Protein AF-A0A1E5TDL2-F1 (afdb_monomer_lite)

Secondary structure (DSSP, 8-state):
-EEEEE-SS-EEEEEEEEEE-TT--EEEEEEEEEEE-TT-EEEEEPPPPTTS-GGG--EEEEEE-

Structure (mmCIF, N/CA/C/O backbone):
data_AF-A0A1E5TDL2-F1
#
_entry.id   AF-A0A1E5TDL2-F1
#
loop_
_atom_site.group_PDB
_atom_site.id
_atom_site.type_symbol
_atom_site.label_atom_id
_atom_site.label_alt_id
_atom_site.label_comp_id
_atom_site.label_asym_id
_atom_site.label_entity_id
_atom_site.label_seq_id
_atom_site.pdbx_PDB_ins_code
_atom_site.Cartn_x
_atom_site.Cartn_y
_atom_site.Cartn_z
_atom_site.occupancy
_atom_site.B_iso_or_equiv
_atom_site.auth_seq_id
_atom_site.auth_comp_id
_atom_site.auth_asym_id
_atom_site.auth_atom_id
_atom_site.pdbx_PDB_model_num
ATOM 1 N N . MET A 1 1 ? -1.115 5.575 -5.782 1.00 92.88 1 MET A N 1
ATOM 2 C CA . MET A 1 1 ? -1.650 4.204 -5.951 1.00 92.88 1 MET A CA 1
ATOM 3 C C . MET A 1 1 ? -2.701 3.991 -4.887 1.00 92.88 1 MET A C 1
ATOM 5 O O . MET A 1 1 ? -2.372 4.182 -3.725 1.00 92.88 1 MET A O 1
ATOM 9 N N . THR A 1 2 ? -3.919 3.616 -5.256 1.00 96.50 2 THR A N 1
ATOM 10 C CA . THR A 1 2 ? -5.018 3.423 -4.300 1.00 96.50 2 THR A CA 1
ATOM 11 C C . THR A 1 2 ? -5.202 1.936 -4.027 1.00 96.50 2 THR A C 1
ATOM 13 O O . THR A 1 2 ? -5.293 1.147 -4.965 1.00 96.50 2 THR A O 1
ATOM 16 N N . VAL A 1 3 ? -5.242 1.546 -2.754 1.00 96.50 3 VAL A N 1
ATOM 17 C CA . VAL A 1 3 ? -5.442 0.155 -2.327 1.00 96.50 3 VAL A CA 1
ATOM 18 C C . VAL A 1 3 ? -6.712 0.063 -1.494 1.00 96.50 3 VAL A C 1
ATOM 20 O O . VAL A 1 3 ? -6.899 0.860 -0.579 1.00 96.50 3 VAL A O 1
ATOM 23 N N . TYR A 1 4 ? -7.567 -0.909 -1.805 1.00 97.12 4 TYR A N 1
ATOM 24 C CA . TYR A 1 4 ? -8.725 -1.257 -0.987 1.00 97.12 4 TYR A CA 1
ATOM 25 C C . TYR A 1 4 ? -8.315 -2.297 0.052 1.00 97.12 4 TYR A C 1
ATOM 27 O O . TYR A 1 4 ? -7.797 -3.354 -0.312 1.00 97.12 4 TYR A O 1
ATOM 35 N N . LEU A 1 5 ? -8.514 -1.987 1.328 1.00 95.38 5 LEU A N 1
ATOM 36 C CA . LEU A 1 5 ? -8.212 -2.881 2.440 1.00 95.38 5 LEU A CA 1
ATOM 37 C C . LEU A 1 5 ? -9.499 -3.209 3.186 1.00 95.38 5 LEU A C 1
ATOM 39 O O . LEU A 1 5 ? -10.367 -2.352 3.317 1.00 95.38 5 LEU A O 1
ATOM 43 N N . ILE A 1 6 ? -9.580 -4.441 3.681 1.00 96.31 6 ILE A N 1
ATOM 44 C CA . ILE A 1 6 ? -10.614 -4.916 4.600 1.00 96.31 6 ILE A CA 1
ATOM 45 C C . ILE A 1 6 ? -9.878 -5.410 5.841 1.00 96.31 6 ILE A C 1
ATOM 47 O O . ILE A 1 6 ? -8.909 -6.165 5.705 1.00 96.31 6 ILE A O 1
ATOM 51 N N . SER A 1 7 ? -10.291 -4.962 7.022 1.00 95.56 7 SER A N 1
ATOM 52 C CA . SER A 1 7 ? -9.652 -5.367 8.271 1.00 95.56 7 SER A CA 1
ATOM 53 C C . SER A 1 7 ? -10.452 -6.467 8.955 1.00 95.56 7 SER A C 1
ATOM 55 O O . SER A 1 7 ? -11.629 -6.296 9.230 1.00 95.56 7 SER A O 1
ATOM 57 N N . ASN A 1 8 ? -9.804 -7.584 9.285 1.00 95.25 8 ASN A N 1
ATOM 58 C CA . ASN A 1 8 ? -10.451 -8.686 1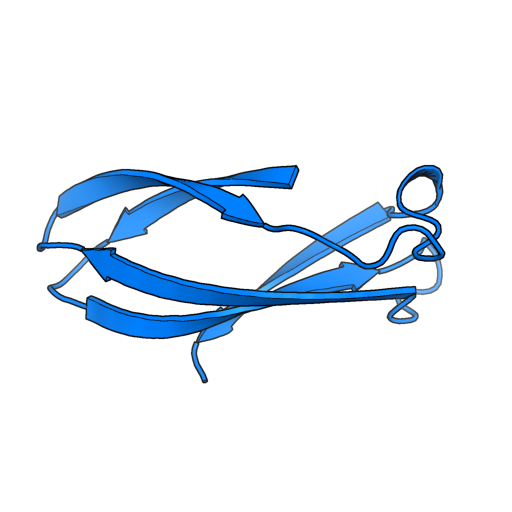0.014 1.00 95.25 8 ASN A CA 1
ATOM 59 C C . ASN A 1 8 ? -10.489 -8.458 11.537 1.00 95.25 8 ASN A C 1
ATOM 61 O O . ASN A 1 8 ? -10.979 -9.302 12.272 1.00 95.25 8 ASN A O 1
ATOM 65 N N . GLN A 1 9 ? -9.860 -7.387 12.017 1.00 96.19 9 GLN A N 1
ATOM 66 C CA . GLN A 1 9 ? -9.807 -6.979 13.421 1.00 96.19 9 GLN A CA 1
ATOM 67 C C . GLN A 1 9 ? -9.444 -5.494 13.486 1.00 96.19 9 GLN A C 1
ATOM 69 O O . GLN A 1 9 ? -8.976 -4.931 12.494 1.00 96.19 9 GLN A O 1
ATOM 74 N N . GLU A 1 10 ? -9.598 -4.856 14.640 1.00 96.94 10 GLU A N 1
ATOM 75 C CA . GLU A 1 10 ? -9.100 -3.492 14.823 1.00 96.94 10 GLU A CA 1
ATOM 76 C C . GLU A 1 10 ? -7.578 -3.425 14.578 1.00 96.94 10 GLU A C 1
ATOM 78 O O . GLU A 1 10 ? -6.804 -4.251 15.071 1.00 96.94 10 GLU A O 1
ATOM 83 N N . PHE A 1 11 ? -7.141 -2.441 13.791 1.00 95.69 11 PHE A N 1
ATOM 84 C CA . PHE A 1 11 ? -5.736 -2.224 13.469 1.00 95.69 11 PHE A CA 1
ATOM 85 C C . PHE A 1 11 ? -5.404 -0.734 13.422 1.00 95.69 11 PHE A C 1
ATOM 87 O O . PHE A 1 11 ? -6.016 0.034 12.682 1.00 95.69 11 PHE A O 1
ATOM 94 N N . GLU A 1 12 ? -4.361 -0.337 14.147 1.00 97.06 12 GLU A N 1
ATOM 95 C CA . GLU A 1 12 ? -3.753 0.986 14.041 1.00 97.06 12 GLU A CA 1
ATOM 96 C C . GLU A 1 12 ? -2.240 0.826 13.922 1.00 97.06 12 GLU A C 1
ATOM 98 O O . GLU A 1 12 ? -1.578 0.298 14.817 1.00 97.06 12 GLU A O 1
ATOM 103 N N . GLY A 1 13 ? -1.671 1.253 12.797 1.00 96.81 13 GLY A N 1
ATOM 104 C CA . GLY A 1 13 ? -0.249 1.045 12.579 1.00 96.81 13 GLY A CA 1
ATOM 105 C C . GLY A 1 13 ? 0.269 1.489 11.226 1.00 96.81 13 GLY A C 1
ATOM 106 O O . GLY A 1 13 ? -0.451 1.984 10.357 1.00 96.81 13 GLY A O 1
ATOM 107 N N . LYS A 1 14 ? 1.581 1.317 11.053 1.00 97.50 14 LYS A N 1
ATOM 108 C CA . LYS A 1 14 ? 2.281 1.677 9.823 1.00 97.50 14 LYS A CA 1
ATOM 109 C C . LYS A 1 14 ? 2.327 0.480 8.881 1.00 97.50 14 LYS A C 1
ATOM 111 O O . LYS A 1 14 ? 2.993 -0.512 9.158 1.00 97.50 14 LYS A O 1
ATOM 116 N N . VAL A 1 15 ? 1.693 0.615 7.724 1.00 96.88 15 VAL A N 1
ATOM 117 C CA . VAL A 1 15 ? 1.804 -0.327 6.606 1.00 96.88 15 VAL A CA 1
ATOM 118 C C . VAL A 1 15 ? 2.800 0.177 5.573 1.00 96.88 15 VAL A C 1
ATOM 120 O O . VAL A 1 15 ? 3.005 1.379 5.377 1.00 96.88 15 VAL A O 1
ATOM 123 N N . ARG A 1 16 ? 3.436 -0.776 4.899 1.00 97.69 16 ARG A N 1
ATOM 124 C CA . ARG A 1 16 ? 4.368 -0.553 3.800 1.00 97.69 16 ARG A CA 1
ATOM 125 C C . ARG A 1 16 ? 3.838 -1.252 2.558 1.00 97.69 16 ARG A C 1
ATOM 127 O O . ARG A 1 16 ? 3.667 -2.466 2.584 1.00 97.69 16 ARG A O 1
ATOM 134 N N . LEU A 1 17 ? 3.668 -0.501 1.477 1.00 98.06 17 LEU A N 1
ATOM 135 C CA . LEU A 1 17 ? 3.360 -1.035 0.155 1.00 98.06 17 LEU A CA 1
ATOM 136 C C . LEU A 1 17 ? 4.631 -1.026 -0.694 1.00 98.06 17 LEU A C 1
ATOM 138 O O . LEU A 1 17 ? 5.248 0.023 -0.876 1.00 98.06 17 LEU A O 1
ATOM 142 N N . LYS A 1 18 ? 5.034 -2.186 -1.201 1.00 98.25 18 LYS A N 1
ATOM 143 C CA . LYS A 1 18 ? 6.187 -2.362 -2.087 1.00 98.25 18 LYS A CA 1
ATOM 144 C C . LYS A 1 18 ? 5.725 -2.665 -3.503 1.00 98.25 18 LYS A C 1
ATOM 146 O O . LYS A 1 18 ? 4.750 -3.386 -3.672 1.00 98.25 18 LYS A O 1
ATOM 151 N N . ALA A 1 19 ? 6.445 -2.150 -4.490 1.00 98.31 19 ALA A N 1
ATOM 152 C CA . ALA A 1 19 ? 6.256 -2.449 -5.904 1.00 98.31 19 ALA A CA 1
ATOM 153 C C . ALA A 1 19 ? 7.440 -3.276 -6.417 1.00 98.31 19 ALA A C 1
ATOM 155 O O . ALA A 1 19 ? 8.593 -2.964 -6.098 1.00 98.31 19 ALA A O 1
ATOM 156 N N . PHE A 1 20 ? 7.163 -4.291 -7.231 1.00 98.50 20 PHE A N 1
ATOM 157 C CA . PHE A 1 20 ? 8.168 -5.196 -7.782 1.00 98.50 20 PHE A CA 1
ATOM 158 C C . PHE A 1 20 ? 8.048 -5.298 -9.297 1.00 98.50 20 PHE A C 1
ATOM 160 O O . PHE A 1 20 ? 6.939 -5.281 -9.826 1.00 98.50 20 PHE A O 1
ATOM 167 N N . ASP A 1 21 ? 9.175 -5.434 -9.989 1.00 98.12 21 ASP A N 1
ATOM 168 C CA . ASP A 1 21 ? 9.203 -5.686 -11.431 1.00 98.12 21 ASP A CA 1
ATOM 169 C C . ASP A 1 21 ? 8.984 -7.173 -11.781 1.00 98.12 21 ASP A C 1
ATOM 171 O O . ASP A 1 21 ? 8.779 -8.036 -10.919 1.00 98.12 21 ASP A O 1
ATOM 175 N N . VAL A 1 22 ? 9.030 -7.490 -13.077 1.00 97.69 22 VAL A N 1
ATOM 176 C CA . VAL A 1 22 ? 8.891 -8.862 -13.600 1.00 97.69 22 VAL A CA 1
ATOM 177 C C . VAL A 1 22 ? 9.993 -9.816 -13.124 1.00 97.69 22 VAL A C 1
ATOM 179 O O . VAL A 1 22 ? 9.772 -11.024 -13.064 1.00 97.69 22 VAL A O 1
ATOM 182 N N . ALA A 1 23 ? 11.161 -9.293 -12.740 1.00 97.81 23 ALA A N 1
ATOM 183 C CA . ALA A 1 23 ? 12.266 -10.062 -12.173 1.00 97.81 23 ALA A CA 1
ATOM 184 C C . ALA A 1 23 ? 12.154 -10.209 -10.643 1.00 97.81 23 ALA A C 1
ATOM 186 O O . ALA A 1 23 ? 13.074 -10.726 -10.007 1.00 97.81 23 ALA A O 1
ATOM 187 N N . LYS A 1 24 ? 11.029 -9.780 -10.045 1.00 97.69 24 LYS A N 1
ATOM 188 C CA . LYS A 1 24 ? 10.780 -9.741 -8.594 1.00 97.69 24 LYS A CA 1
ATOM 189 C C . LYS A 1 24 ? 11.746 -8.829 -7.834 1.00 97.69 24 LYS A C 1
ATOM 191 O O . LYS A 1 24 ? 11.909 -8.974 -6.621 1.00 97.69 24 LYS A O 1
ATOM 196 N N . LYS A 1 25 ? 12.392 -7.880 -8.511 1.00 98.00 25 LYS A N 1
ATOM 197 C CA . LYS A 1 25 ? 13.211 -6.863 -7.855 1.00 98.00 25 LYS A CA 1
ATOM 198 C C . LYS A 1 25 ? 12.301 -5.754 -7.347 1.00 98.00 25 LYS A C 1
ATOM 200 O O . LYS A 1 25 ? 11.415 -5.288 -8.057 1.00 98.00 25 LYS A O 1
ATOM 205 N N . GLU A 1 26 ? 12.529 -5.315 -6.113 1.00 98.00 26 GLU A N 1
ATOM 206 C CA . GLU A 1 26 ? 11.808 -4.170 -5.564 1.00 98.00 26 GLU A CA 1
ATOM 207 C C . GLU A 1 26 ? 12.244 -2.886 -6.287 1.00 98.00 26 GLU A C 1
ATOM 209 O O . GLU A 1 26 ? 13.432 -2.554 -6.316 1.00 98.00 26 GLU A O 1
ATOM 214 N N . ILE A 1 27 ? 11.280 -2.166 -6.859 1.00 97.88 27 ILE A N 1
ATOM 215 C CA . ILE A 1 27 ? 11.515 -0.936 -7.632 1.00 97.88 27 ILE A CA 1
ATOM 216 C C . ILE A 1 27 ? 11.017 0.321 -6.916 1.00 97.88 27 ILE A C 1
ATOM 218 O O . ILE A 1 27 ? 11.337 1.432 -7.329 1.00 97.88 27 ILE A O 1
ATOM 222 N N . GLY A 1 28 ? 10.262 0.161 -5.827 1.00 97.81 28 GLY A N 1
ATOM 223 C CA . GLY A 1 28 ? 9.822 1.262 -4.983 1.00 97.81 28 GLY A CA 1
ATOM 224 C C . GLY A 1 28 ? 9.022 0.794 -3.777 1.00 97.81 28 GLY A C 1
ATOM 225 O O . GLY A 1 28 ? 8.518 -0.330 -3.729 1.00 97.81 28 GLY A O 1
ATOM 226 N N . ARG A 1 29 ? 8.879 1.688 -2.800 1.00 97.75 29 ARG A N 1
ATOM 227 C CA . ARG A 1 29 ? 8.038 1.481 -1.620 1.00 97.75 29 ARG A CA 1
ATOM 228 C C . ARG A 1 29 ? 7.410 2.787 -1.156 1.00 97.75 29 ARG A C 1
ATOM 230 O O . ARG A 1 29 ? 8.023 3.843 -1.273 1.00 97.75 29 ARG A O 1
ATOM 237 N N . SER A 1 30 ? 6.236 2.678 -0.557 1.00 98.00 30 SER A N 1
ATOM 238 C CA . SER A 1 30 ? 5.540 3.757 0.134 1.00 98.00 30 SER A CA 1
ATOM 239 C C . SER A 1 30 ? 5.118 3.290 1.527 1.00 98.00 30 SER A C 1
ATOM 241 O O . SER A 1 30 ? 4.985 2.089 1.782 1.00 98.00 30 SER A O 1
ATOM 243 N N . PHE A 1 31 ? 4.931 4.234 2.445 1.00 97.38 31 PHE A N 1
ATOM 244 C CA . PHE A 1 31 ? 4.484 3.961 3.805 1.00 97.38 31 PHE A CA 1
ATOM 245 C C . PHE A 1 31 ? 3.270 4.812 4.136 1.00 97.38 31 PHE A C 1
ATOM 247 O O . PHE A 1 31 ? 3.235 5.990 3.792 1.00 97.38 31 PHE A O 1
ATOM 254 N N . LYS A 1 32 ? 2.333 4.240 4.888 1.00 96.56 32 LYS A N 1
ATOM 255 C CA . LYS A 1 32 ? 1.167 4.961 5.391 1.00 96.56 32 LYS A CA 1
ATOM 256 C C . LYS A 1 32 ? 0.814 4.465 6.782 1.00 96.56 32 LYS A C 1
ATOM 258 O O . LYS A 1 32 ? 0.892 3.268 7.048 1.00 96.56 32 LYS A O 1
ATOM 263 N N . THR A 1 33 ? 0.469 5.384 7.671 1.00 97.00 33 THR A N 1
ATOM 264 C CA . THR A 1 33 ? -0.206 5.024 8.918 1.00 97.00 33 THR A CA 1
ATOM 265 C C . THR A 1 33 ? -1.686 4.886 8.600 1.00 97.00 33 THR A C 1
ATOM 267 O O . THR A 1 33 ? -2.262 5.801 8.012 1.00 97.00 33 THR A O 1
ATOM 270 N N . ILE A 1 34 ? -2.274 3.743 8.938 1.00 96.06 34 ILE A N 1
ATOM 271 C CA . ILE A 1 34 ? -3.703 3.486 8.770 1.00 96.06 34 ILE A CA 1
ATOM 272 C C . ILE A 1 34 ? -4.313 3.148 10.123 1.00 96.06 34 ILE A C 1
ATOM 274 O O . ILE A 1 34 ? -3.632 2.630 11.011 1.00 96.06 34 ILE A O 1
ATOM 278 N N . LYS A 1 35 ? -5.600 3.444 10.245 1.00 97.25 35 LYS A N 1
ATOM 279 C CA . LYS A 1 35 ? -6.447 3.042 11.355 1.00 97.25 35 LYS A CA 1
ATOM 280 C C . LYS A 1 35 ? -7.715 2.456 10.755 1.00 97.25 35 LYS A C 1
ATOM 282 O O . LYS A 1 35 ? -8.286 3.092 9.871 1.00 97.25 35 LYS A O 1
ATOM 287 N N . MET A 1 36 ? -8.085 1.259 11.188 1.00 97.31 36 MET A N 1
ATOM 288 C CA . MET A 1 36 ? -9.272 0.547 10.728 1.00 97.31 36 MET A CA 1
ATOM 289 C C . MET A 1 36 ? -9.928 -0.196 11.889 1.00 97.31 36 MET A C 1
ATOM 291 O O . MET A 1 36 ? -9.226 -0.797 12.704 1.00 97.31 36 MET A O 1
ATOM 295 N N . ALA A 1 37 ? -11.253 -0.175 11.950 1.00 97.94 37 ALA A N 1
ATOM 296 C CA . ALA A 1 37 ? -12.031 -1.029 12.843 1.00 97.94 37 ALA A CA 1
ATOM 297 C C . ALA A 1 37 ? -12.173 -2.457 12.276 1.00 97.94 37 ALA A C 1
ATOM 299 O O . ALA A 1 37 ? -11.889 -2.706 11.104 1.00 97.94 37 ALA A O 1
ATOM 300 N N . GLU A 1 38 ? -12.610 -3.401 13.114 1.00 97.44 38 GLU A N 1
ATOM 301 C CA . GLU A 1 38 ? -12.998 -4.747 12.671 1.00 97.44 38 GLU A CA 1
ATOM 302 C C . GLU A 1 38 ? -14.111 -4.676 11.614 1.00 97.44 38 GLU A C 1
ATOM 304 O O . GLU A 1 38 ? -15.021 -3.853 11.717 1.00 97.44 38 GLU A O 1
ATOM 309 N N . ASP A 1 39 ? -13.988 -5.505 10.575 1.00 96.81 39 ASP A N 1
ATOM 310 C CA . ASP A 1 39 ? -14.848 -5.574 9.387 1.00 96.81 39 ASP A CA 1
ATOM 311 C C . ASP A 1 39 ? -14.946 -4.277 8.562 1.00 96.81 39 ASP A C 1
ATOM 313 O O . ASP A 1 39 ? -15.711 -4.191 7.596 1.00 96.81 39 ASP A O 1
ATOM 317 N N . GLU A 1 40 ? -14.144 -3.261 8.886 1.00 97.06 40 GLU A N 1
ATOM 318 C CA . GLU A 1 40 ? -14.112 -2.021 8.127 1.00 97.06 40 GLU A CA 1
ATOM 319 C C . GLU A 1 40 ? -13.402 -2.227 6.786 1.00 97.06 40 G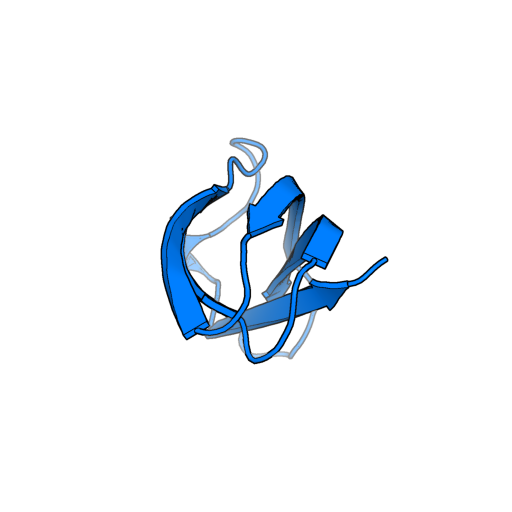LU A C 1
ATOM 321 O O . GLU A 1 40 ? -12.393 -2.934 6.683 1.00 97.06 40 GLU A O 1
ATOM 326 N N . ALA A 1 41 ? -13.908 -1.558 5.751 1.00 97.19 41 ALA A N 1
ATOM 327 C CA . ALA A 1 41 ? -13.308 -1.568 4.432 1.00 97.19 41 ALA A CA 1
ATOM 328 C C . ALA A 1 41 ? -13.117 -0.147 3.896 1.00 97.19 41 ALA A C 1
ATOM 330 O O . ALA A 1 41 ? -14.073 0.620 3.777 1.00 97.19 41 ALA A O 1
ATOM 331 N N . LEU A 1 42 ? -11.873 0.207 3.570 1.00 97.31 42 LEU A N 1
ATOM 332 C CA . LEU A 1 42 ? -11.483 1.565 3.190 1.00 97.31 42 LEU A CA 1
ATOM 333 C C . LEU A 1 42 ? -10.480 1.567 2.038 1.00 97.31 42 LEU A C 1
ATOM 335 O O . LEU A 1 42 ? -9.696 0.635 1.845 1.00 97.31 42 LEU A O 1
ATOM 339 N N . TYR A 1 43 ? -10.472 2.674 1.298 1.00 97.69 43 TYR A N 1
ATOM 340 C CA . TYR A 1 43 ? -9.440 2.972 0.313 1.00 97.69 43 TYR A CA 1
ATOM 341 C C . TYR A 1 43 ? -8.310 3.787 0.939 1.00 97.69 43 TYR A C 1
ATOM 343 O O . TYR A 1 43 ? -8.543 4.770 1.641 1.00 97.69 43 TYR A O 1
ATOM 351 N N . PHE A 1 44 ? -7.073 3.416 0.619 1.00 96.81 44 PHE A N 1
ATOM 352 C CA . PHE A 1 44 ? -5.878 4.129 1.047 1.00 96.81 44 PHE A CA 1
ATOM 353 C C . PHE A 1 44 ? -4.992 4.488 -0.136 1.00 96.81 44 PHE A C 1
ATOM 355 O O . PHE A 1 44 ? -4.511 3.618 -0.864 1.00 96.81 44 PHE A O 1
ATOM 362 N N . ASP A 1 45 ? -4.702 5.780 -0.266 1.00 97.25 45 ASP A N 1
ATOM 363 C CA . ASP A 1 45 ? -3.731 6.262 -1.245 1.00 97.25 45 ASP A CA 1
ATOM 364 C C . ASP A 1 45 ?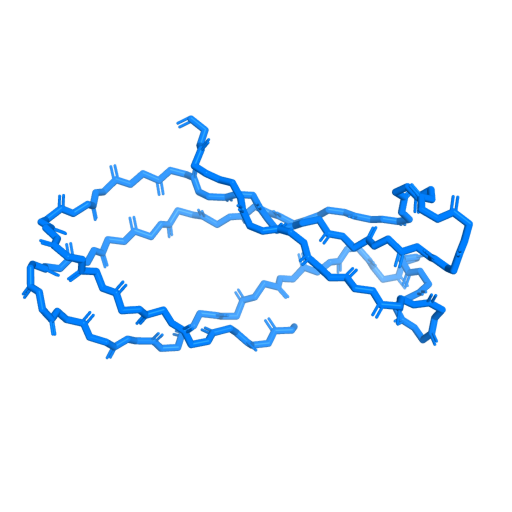 -2.301 6.167 -0.715 1.00 97.25 45 ASP A C 1
ATOM 366 O O . ASP A 1 45 ? -1.961 6.767 0.303 1.00 97.25 45 ASP A O 1
ATOM 370 N N . PHE A 1 46 ? -1.462 5.423 -1.422 1.00 97.31 46 PHE A N 1
ATOM 371 C CA . PHE A 1 46 ? -0.021 5.363 -1.231 1.00 97.31 46 PHE A CA 1
ATOM 372 C C . PHE A 1 46 ? 0.678 6.244 -2.266 1.00 97.31 46 PHE A C 1
ATOM 374 O O . PHE A 1 46 ? 0.501 6.073 -3.481 1.00 97.31 46 PHE A O 1
ATOM 381 N N . GLU A 1 47 ? 1.508 7.154 -1.769 1.00 97.44 47 GLU A N 1
ATOM 382 C CA . GLU A 1 47 ? 2.344 8.044 -2.569 1.00 97.44 47 GLU A CA 1
ATOM 383 C C . GLU A 1 47 ? 3.747 7.455 -2.683 1.00 97.44 47 GLU A C 1
ATOM 385 O O . GLU A 1 47 ? 4.426 7.218 -1.682 1.00 97.44 47 GLU A O 1
ATOM 390 N N . PHE A 1 48 ? 4.167 7.164 -3.909 1.00 97.38 48 PHE A N 1
ATOM 391 C CA . PHE A 1 48 ? 5.526 6.726 -4.206 1.00 97.38 48 PHE A CA 1
ATOM 392 C C . PHE A 1 48 ? 6.355 7.930 -4.638 1.00 97.38 48 PHE A C 1
ATOM 394 O O . PHE A 1 48 ? 5.816 8.900 -5.165 1.00 97.38 48 PHE A O 1
ATOM 401 N N . ASP A 1 49 ? 7.672 7.844 -4.460 1.00 96.56 49 ASP A N 1
ATOM 402 C CA . ASP A 1 49 ? 8.581 8.835 -5.032 1.00 96.56 49 ASP A CA 1
ATOM 403 C C . ASP A 1 49 ? 8.381 8.910 -6.553 1.00 96.56 49 ASP A C 1
A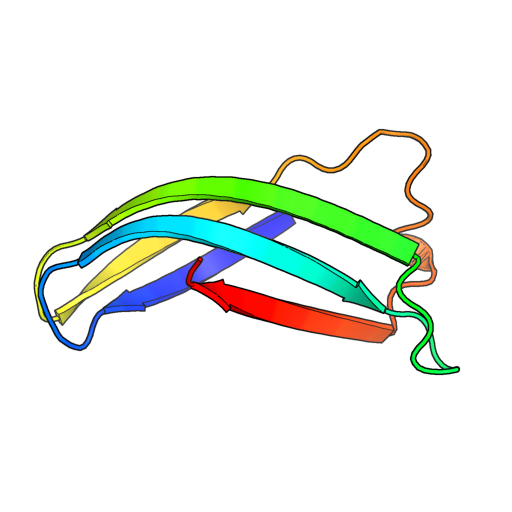TOM 405 O O . ASP A 1 49 ? 8.265 7.870 -7.209 1.00 96.56 49 ASP A O 1
ATOM 409 N N . ASN A 1 50 ? 8.379 10.120 -7.116 1.00 95.69 50 ASN A N 1
ATOM 410 C CA . ASN A 1 50 ? 8.148 10.363 -8.545 1.00 95.69 50 ASN A CA 1
ATOM 411 C C . ASN A 1 50 ? 9.146 9.643 -9.468 1.00 95.69 50 ASN A C 1
ATOM 413 O O . ASN A 1 50 ? 8.868 9.460 -10.649 1.00 95.69 50 ASN A O 1
ATOM 417 N N . ARG A 1 51 ? 10.314 9.240 -8.954 1.00 95.81 51 ARG A 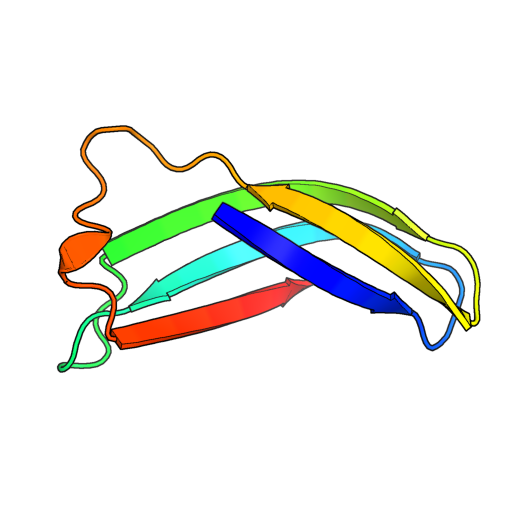N 1
ATOM 418 C CA . ARG A 1 51 ? 11.333 8.476 -9.691 1.00 95.81 51 ARG A CA 1
ATOM 419 C C . ARG A 1 51 ? 11.064 6.972 -9.677 1.00 95.81 51 ARG A C 1
ATOM 421 O O . ARG A 1 51 ? 11.776 6.227 -10.346 1.00 95.81 51 ARG A O 1
ATOM 428 N N . THR A 1 52 ? 10.071 6.513 -8.916 1.00 96.94 52 THR A N 1
ATOM 429 C CA . THR A 1 52 ? 9.661 5.107 -8.885 1.00 96.94 52 THR A CA 1
ATOM 430 C C . THR A 1 52 ? 9.090 4.729 -10.251 1.00 96.94 52 THR A C 1
ATOM 432 O O . THR A 1 52 ? 8.087 5.314 -10.666 1.00 96.94 52 THR A O 1
ATOM 435 N N . PRO A 1 53 ? 9.656 3.735 -10.957 1.00 96.38 53 PRO A N 1
ATOM 436 C CA . PRO A 1 53 ? 9.198 3.355 -12.288 1.00 96.38 53 PRO A CA 1
ATOM 437 C C . PRO A 1 53 ? 7.934 2.483 -12.207 1.00 96.38 53 PRO A C 1
ATOM 439 O O . PRO A 1 53 ? 7.943 1.320 -12.596 1.00 96.38 53 PRO A O 1
ATOM 442 N N . LEU A 1 54 ? 6.828 3.035 -11.699 1.00 95.44 54 LEU A N 1
ATOM 443 C CA . LEU A 1 54 ? 5.589 2.292 -11.427 1.00 95.44 54 LEU A CA 1
ATOM 444 C C . LEU A 1 54 ? 4.986 1.611 -12.665 1.00 95.44 54 LEU A C 1
ATOM 446 O O . LEU A 1 54 ? 4.317 0.597 -12.519 1.00 95.44 54 LEU A O 1
ATOM 450 N N . LEU A 1 55 ? 5.255 2.113 -13.874 1.00 95.81 55 LEU A N 1
ATOM 451 C CA . LEU A 1 55 ? 4.831 1.464 -15.124 1.00 95.81 55 LEU A CA 1
ATOM 452 C C . LEU A 1 55 ? 5.499 0.098 -15.357 1.00 95.81 55 LEU A C 1
ATOM 454 O O . LEU A 1 55 ? 4.991 -0.701 -16.134 1.00 95.81 55 LEU A O 1
ATOM 458 N N . GLN A 1 56 ? 6.631 -0.169 -14.702 1.00 96.94 56 GLN A N 1
ATOM 459 C CA . GLN A 1 56 ? 7.330 -1.458 -14.749 1.00 96.94 56 GLN A CA 1
ATOM 460 C C . GLN A 1 56 ? 6.900 -2.393 -13.608 1.00 96.94 56 GLN A C 1
ATOM 462 O O . GLN A 1 56 ? 7.412 -3.508 -13.506 1.00 96.94 56 GLN A O 1
ATOM 467 N N . ALA A 1 57 ? 5.993 -1.948 -12.729 1.00 97.31 57 ALA A N 1
ATOM 468 C CA . ALA A 1 57 ? 5.517 -2.760 -11.622 1.00 97.31 57 ALA A CA 1
ATOM 469 C C . ALA A 1 57 ? 4.656 -3.916 -12.147 1.00 97.31 57 ALA A C 1
ATOM 471 O O . ALA A 1 57 ? 3.638 -3.706 -12.799 1.00 97.31 57 ALA A O 1
ATOM 472 N N . ASN A 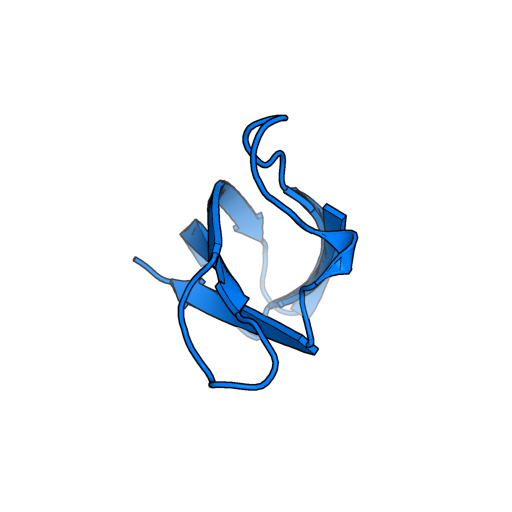1 58 ? 5.067 -5.138 -11.828 1.00 98.06 58 ASN A N 1
ATOM 473 C CA . ASN A 1 58 ? 4.348 -6.365 -12.135 1.00 98.06 58 ASN A CA 1
ATOM 474 C C . ASN A 1 58 ? 3.411 -6.778 -10.990 1.00 98.06 58 ASN A C 1
ATOM 476 O O . ASN A 1 58 ? 2.306 -7.252 -11.230 1.00 98.06 58 ASN A O 1
ATOM 480 N N . PHE A 1 59 ? 3.840 -6.599 -9.738 1.00 97.88 59 PHE A N 1
ATOM 481 C CA . PHE A 1 59 ? 3.004 -6.862 -8.567 1.00 97.88 59 PHE A CA 1
ATOM 482 C C . PHE A 1 59 ? 3.380 -5.961 -7.392 1.00 97.88 59 PHE A C 1
ATOM 484 O O . PHE A 1 59 ? 4.432 -5.312 -7.378 1.00 97.88 59 PHE A O 1
ATOM 491 N N . PHE A 1 60 ? 2.497 -5.940 -6.397 1.00 98.00 60 PHE A N 1
ATOM 492 C CA . PHE A 1 60 ? 2.679 -5.199 -5.161 1.00 98.00 60 PHE A CA 1
ATOM 493 C C . PHE A 1 60 ? 2.532 -6.131 -3.964 1.00 98.00 60 PHE A C 1
ATOM 495 O O . PHE A 1 60 ? 1.732 -7.063 -3.991 1.00 98.00 60 PHE A O 1
ATOM 502 N N . GLU A 1 61 ? 3.270 -5.844 -2.898 1.00 97.88 61 GLU A N 1
ATOM 503 C CA . GLU A 1 61 ? 3.093 -6.505 -1.606 1.00 97.88 61 GLU A CA 1
ATOM 504 C C . GLU A 1 61 ? 2.836 -5.457 -0.536 1.00 97.88 61 GLU A C 1
ATOM 506 O O . GLU A 1 61 ? 3.570 -4.469 -0.428 1.00 97.88 61 GLU A O 1
ATOM 511 N N . ILE A 1 62 ? 1.813 -5.691 0.280 1.00 96.69 62 ILE A N 1
ATOM 512 C CA . ILE A 1 62 ? 1.560 -4.906 1.481 1.00 96.69 62 ILE A CA 1
ATOM 513 C C . ILE A 1 62 ? 2.051 -5.685 2.702 1.00 96.69 62 ILE A C 1
ATOM 515 O O . ILE A 1 62 ? 1.799 -6.881 2.841 1.00 96.69 62 ILE A O 1
ATOM 519 N N . ASN A 1 63 ? 2.788 -5.020 3.589 1.00 95.50 63 ASN A N 1
ATOM 520 C CA . ASN A 1 63 ? 3.205 -5.593 4.863 1.00 95.50 63 ASN A CA 1
ATOM 521 C C . ASN A 1 63 ? 2.875 -4.636 6.006 1.00 95.50 63 ASN A C 1
ATOM 523 O O . ASN A 1 63 ? 3.101 -3.427 5.898 1.00 95.50 63 ASN A O 1
ATOM 527 N N . ILE A 1 64 ? 2.427 -5.205 7.118 1.00 92.38 64 ILE A N 1
ATOM 528 C CA . ILE A 1 64 ? 2.373 -4.529 8.414 1.00 92.38 64 ILE A CA 1
ATOM 529 C C . ILE A 1 64 ? 3.806 -4.458 8.958 1.00 92.38 64 ILE A C 1
ATOM 531 O O . ILE A 1 64 ? 4.579 -5.404 8.777 1.00 92.38 64 ILE A O 1
ATOM 535 N N . LYS A 1 65 ? 4.191 -3.316 9.534 1.00 78.44 65 LYS A N 1
ATOM 536 C CA . LYS A 1 65 ? 5.505 -3.130 10.156 1.00 78.44 65 LYS A CA 1
ATOM 537 C C . LYS A 1 65 ? 5.419 -3.254 11.671 1.00 78.44 65 LYS A C 1
ATOM 539 O O . LYS A 1 65 ? 4.421 -2.751 12.223 1.00 78.44 65 LYS A O 1
#

pLDDT: mean 96.66, std 2.54, range [78.44, 98.5]

Organism: NCBI:txid1849968

Sequence (65 aa):
MTVYLISNQEFEGKVRLKAFDVAKKEIGRSFKTIKMAEDEALYFDFEFDNRTPLLQANFFEINIK

Radius of gyration: 12.59 Å; chains: 1; bounding box: 28×20×30 Å

Foldseek 3Di:
DKDKDFAQAWDWAKKKKFFAAPVRDTQWMFIDTDTDHHRDIDMDDTDIDPNRPNVRGPDMDMDTD